Protein AF-A0A645HPR8-F1 (afdb_monomer_lite)

Sequence (114 aa):
MKKAVNENFPEARFIGHFSHWYEWGCMLYARFIFPEAPADPREATALYNKVWDMAIRAAIANGGVINEHHGVGLKLARLMKELYGPAMPVLEGIKKQLDPNNIMNPGKMGFKGV

Foldseek 3Di:
DVVQCCVVPVQKDKDWDWDDDDPVGTDIGIDIDHPDADPDPVRRVVVVLVSLVRVVVVQLVVVHDSDDPPFCFLSNLCCLCVNCPVNVVVVQVVCCVVCVPCPPRASGNVHHHD

Radius of gyration: 16.1 Å; chains: 1; bounding box: 35×40×42 Å

Secondary structure (DSSP, 8-state):
-HHHHHHH-TTSEEEEEEEEEETTEEEEEEEEE-SS--SSHHHHHHHHHHHHHHHHHHHHTTT--S-SSS--TTTTGGGHHHHHGGGHHHHHHHHHHH-TT--SSTTGGG----

Structure (mmCIF, N/CA/C/O backbone):
data_AF-A0A645HPR8-F1
#
_entry.id   AF-A0A645HPR8-F1
#
loop_
_atom_site.group_PDB
_atom_site.id
_atom_site.type_symbol
_atom_site.label_atom_id
_atom_site.label_alt_id
_atom_site.label_comp_id
_atom_site.label_asym_id
_atom_site.label_entity_id
_atom_site.label_seq_id
_atom_site.pdbx_PDB_ins_code
_atom_site.Cartn_x
_atom_site.Cartn_y
_atom_site.Cartn_z
_atom_site.occupancy
_atom_site.B_iso_or_equiv
_atom_site.auth_seq_id
_atom_site.auth_comp_id
_atom_site.auth_asym_id
_atom_site.auth_atom_id
_atom_site.pdbx_PDB_model_num
ATOM 1 N N . MET A 1 1 ? -0.313 -5.674 -11.779 1.00 95.50 1 MET A N 1
ATOM 2 C CA . MET A 1 1 ? 0.839 -4.824 -11.374 1.00 95.50 1 MET A CA 1
ATOM 3 C C . MET A 1 1 ? 1.768 -4.488 -12.542 1.00 95.50 1 MET A C 1
ATOM 5 O O . MET A 1 1 ? 1.764 -3.337 -12.946 1.00 95.50 1 MET A O 1
ATOM 9 N N . LYS A 1 2 ? 2.516 -5.451 -13.116 1.00 96.56 2 LYS A N 1
ATOM 10 C CA . LYS A 1 2 ? 3.533 -5.190 -14.164 1.00 96.56 2 LYS A CA 1
ATOM 11 C C . LYS A 1 2 ? 3.031 -4.331 -15.331 1.00 96.56 2 LYS A C 1
ATOM 13 O O . LYS A 1 2 ? 3.663 -3.336 -15.646 1.00 96.56 2 LYS A O 1
ATOM 18 N N . LYS A 1 3 ? 1.887 -4.695 -15.928 1.00 97.19 3 LYS A N 1
ATOM 19 C CA . LYS A 1 3 ? 1.259 -3.929 -17.019 1.00 97.19 3 LYS A CA 1
ATOM 20 C C . LYS A 1 3 ? 1.049 -2.458 -16.630 1.00 97.19 3 LYS A C 1
ATOM 22 O O . LYS A 1 3 ? 1.582 -1.583 -17.293 1.00 97.19 3 LYS A O 1
ATOM 27 N N . ALA A 1 4 ? 0.379 -2.214 -15.501 1.00 97.62 4 ALA A N 1
ATOM 28 C CA . ALA A 1 4 ? 0.104 -0.865 -15.006 1.00 97.62 4 ALA A CA 1
ATOM 29 C C . ALA A 1 4 ? 1.384 -0.049 -14.757 1.00 97.62 4 ALA A C 1
ATOM 31 O O . ALA A 1 4 ? 1.434 1.118 -15.126 1.00 97.62 4 ALA A O 1
ATOM 32 N N . VAL A 1 5 ? 2.426 -0.658 -14.176 1.00 97.81 5 VAL A N 1
ATOM 33 C CA . VAL A 1 5 ? 3.709 0.034 -13.962 1.00 97.81 5 VAL A CA 1
ATOM 34 C C . VAL A 1 5 ? 4.372 0.368 -15.297 1.00 97.81 5 VAL A C 1
ATOM 36 O O . VAL A 1 5 ? 4.713 1.520 -15.511 1.00 97.81 5 VAL A O 1
ATOM 39 N N . ASN A 1 6 ? 4.491 -0.593 -16.215 1.00 96.88 6 ASN A N 1
ATOM 40 C CA . ASN A 1 6 ? 5.157 -0.376 -17.502 1.00 96.88 6 ASN A CA 1
ATOM 41 C C . ASN A 1 6 ? 4.441 0.659 -18.390 1.00 96.88 6 ASN A C 1
ATOM 43 O O . ASN A 1 6 ? 5.104 1.378 -19.127 1.00 96.88 6 ASN A O 1
ATOM 47 N N . GLU A 1 7 ? 3.108 0.726 -18.345 1.00 97.75 7 GLU A N 1
ATOM 48 C CA . GLU A 1 7 ? 2.322 1.682 -19.143 1.00 97.75 7 GLU A CA 1
ATOM 49 C C . GLU A 1 7 ? 2.430 3.124 -18.628 1.00 97.75 7 GLU A C 1
ATOM 51 O O . GLU A 1 7 ? 2.299 4.060 -19.409 1.00 97.75 7 GLU A O 1
ATOM 56 N N . ASN A 1 8 ? 2.663 3.314 -17.326 1.00 97.81 8 ASN A N 1
ATOM 57 C CA . ASN A 1 8 ? 2.642 4.638 -16.690 1.00 97.81 8 ASN A CA 1
ATOM 58 C C . ASN A 1 8 ? 4.026 5.134 -16.246 1.00 97.81 8 ASN A C 1
ATOM 60 O O . ASN A 1 8 ? 4.183 6.324 -15.986 1.00 97.81 8 ASN A O 1
ATOM 64 N N . PHE A 1 9 ? 4.997 4.226 -16.136 1.00 97.06 9 PHE A N 1
ATOM 65 C CA . PHE A 1 9 ? 6.387 4.471 -15.749 1.00 97.06 9 PHE A CA 1
ATOM 66 C C . PHE A 1 9 ? 7.305 3.601 -16.628 1.00 97.06 9 PHE A C 1
ATOM 68 O O . PHE A 1 9 ? 7.896 2.634 -16.135 1.00 97.06 9 PHE A O 1
ATOM 75 N N . PRO A 1 10 ? 7.374 3.855 -17.947 1.00 95.88 10 PRO A N 1
ATOM 76 C CA . PRO A 1 10 ? 8.166 3.044 -18.879 1.00 95.88 10 PRO A CA 1
ATOM 77 C C . PRO A 1 10 ? 9.666 2.987 -18.535 1.00 95.88 10 PRO A C 1
ATOM 79 O O . PRO A 1 10 ? 10.350 2.036 -18.908 1.00 95.88 10 PRO A O 1
ATOM 82 N N . GLU A 1 11 ? 10.173 3.972 -17.797 1.00 95.31 11 GLU A N 1
ATOM 83 C CA . GLU A 1 11 ? 11.530 4.040 -17.255 1.00 95.31 11 GLU A CA 1
ATOM 84 C C . GLU A 1 11 ? 11.780 3.061 -16.091 1.00 95.31 11 GLU A C 1
ATOM 86 O O . GLU A 1 11 ? 12.928 2.749 -15.764 1.00 95.31 11 GLU A O 1
ATOM 91 N N . ALA A 1 12 ? 10.716 2.553 -15.461 1.00 96.62 12 ALA A N 1
ATOM 92 C CA . ALA A 1 12 ? 10.813 1.633 -14.341 1.00 96.62 12 ALA A CA 1
ATOM 93 C C . ALA A 1 12 ? 10.981 0.187 -14.824 1.00 96.62 12 ALA A C 1
ATOM 95 O O . ALA A 1 12 ? 10.147 -0.377 -15.535 1.00 96.62 12 ALA A O 1
ATOM 96 N N . ARG A 1 13 ? 12.013 -0.497 -14.329 1.00 97.00 13 ARG A N 1
ATOM 97 C CA . ARG A 1 13 ? 12.141 -1.947 -14.485 1.00 97.00 13 ARG A CA 1
ATOM 98 C C . ARG A 1 13 ? 11.302 -2.659 -13.426 1.00 97.00 13 ARG A C 1
ATOM 100 O O . ARG A 1 13 ? 11.649 -2.640 -12.247 1.00 97.00 13 ARG A O 1
ATOM 107 N N . PHE A 1 14 ? 10.249 -3.360 -13.845 1.00 97.25 14 PHE A N 1
ATOM 108 C CA . PHE A 1 14 ? 9.442 -4.210 -12.962 1.00 97.25 14 PHE A CA 1
ATOM 109 C C . PHE A 1 14 ? 9.881 -5.680 -13.027 1.00 97.25 14 PHE A C 1
ATOM 111 O O . PHE A 1 14 ? 9.828 -6.316 -14.085 1.00 97.25 14 PHE A O 1
ATOM 118 N N . ILE A 1 15 ? 10.265 -6.245 -11.883 1.00 97.06 15 ILE A N 1
ATOM 119 C CA . ILE A 1 15 ? 10.630 -7.660 -11.725 1.00 97.06 15 ILE A CA 1
ATOM 120 C C . ILE A 1 15 ? 9.858 -8.278 -10.560 1.00 97.06 15 ILE A C 1
ATOM 122 O O . ILE A 1 15 ? 9.431 -7.587 -9.640 1.00 97.06 15 ILE A O 1
ATOM 126 N N . GLY A 1 16 ? 9.712 -9.597 -10.559 1.00 95.88 16 GLY A N 1
ATOM 127 C CA . GLY A 1 16 ? 9.156 -10.311 -9.420 1.00 95.88 16 GLY A CA 1
ATOM 128 C C . GLY A 1 16 ? 9.322 -11.812 -9.558 1.00 95.88 16 GLY A C 1
ATOM 129 O O . GLY A 1 16 ? 9.670 -12.301 -10.630 1.00 95.88 16 GLY A O 1
ATOM 130 N N . HIS A 1 17 ? 9.096 -12.521 -8.463 1.00 96.31 17 HIS A N 1
ATOM 131 C CA . HIS A 1 17 ? 9.015 -13.978 -8.430 1.00 96.31 17 HIS A CA 1
ATOM 132 C C . HIS A 1 17 ? 7.876 -14.384 -7.499 1.00 96.31 17 HIS A C 1
ATOM 134 O O . HIS A 1 17 ? 7.475 -13.597 -6.639 1.00 96.31 17 HIS A O 1
ATOM 140 N N . PHE A 1 18 ? 7.358 -15.593 -7.674 1.00 96.38 18 PHE A N 1
ATOM 141 C CA . PHE A 1 18 ? 6.440 -16.177 -6.707 1.00 96.38 18 PHE A CA 1
ATOM 142 C C . PHE A 1 18 ? 7.247 -16.868 -5.610 1.00 96.38 18 PHE A C 1
ATOM 144 O O . PHE A 1 18 ? 8.219 -17.554 -5.925 1.00 96.38 18 PHE A O 1
ATOM 151 N N . SER A 1 19 ? 6.907 -16.629 -4.345 1.00 95.81 19 SER A N 1
ATOM 152 C CA . SER A 1 19 ? 7.682 -17.148 -3.204 1.00 95.81 19 SER A CA 1
ATOM 153 C C . SER A 1 19 ? 6.928 -18.175 -2.363 1.00 95.81 19 SER A C 1
ATOM 155 O O . SER A 1 19 ? 7.559 -19.034 -1.758 1.00 95.81 19 SER A O 1
ATOM 157 N N . HIS A 1 20 ? 5.596 -18.108 -2.344 1.00 96.69 20 HIS A N 1
ATOM 158 C CA . HIS A 1 20 ? 4.734 -19.009 -1.582 1.00 96.69 20 HIS A CA 1
ATOM 159 C C . HIS A 1 20 ? 3.541 -19.425 -2.440 1.00 96.69 20 HIS A C 1
ATOM 161 O O . HIS A 1 20 ? 3.029 -18.618 -3.222 1.00 96.69 20 HIS A O 1
ATOM 167 N N . TRP A 1 21 ? 3.102 -20.672 -2.274 1.00 97.38 21 TRP A N 1
ATOM 168 C CA . TRP A 1 21 ? 1.967 -21.264 -2.975 1.00 97.38 21 TRP A CA 1
ATOM 169 C C . TRP A 1 21 ? 0.977 -21.829 -1.969 1.00 97.38 21 TRP A C 1
ATOM 171 O O . TRP A 1 21 ? 1.359 -22.452 -0.982 1.00 97.38 21 TRP A O 1
ATOM 181 N N . TYR A 1 22 ? -0.292 -21.621 -2.269 1.00 95.25 22 TYR A N 1
ATOM 182 C CA . TYR A 1 22 ? -1.441 -22.073 -1.511 1.00 95.25 22 TYR A CA 1
ATOM 183 C C . TYR A 1 22 ? -2.444 -22.676 -2.498 1.00 95.25 22 TYR A C 1
ATOM 185 O O . TYR A 1 22 ? -2.407 -22.372 -3.691 1.00 95.25 22 TYR A O 1
ATOM 193 N N . GLU A 1 23 ? -3.381 -23.489 -2.017 1.00 97.44 23 GLU A N 1
ATOM 194 C CA . GLU A 1 23 ? -4.425 -24.077 -2.875 1.00 97.44 23 GLU A CA 1
ATOM 195 C C . GLU A 1 23 ? -5.244 -23.012 -3.626 1.00 97.44 23 GLU A C 1
ATOM 197 O O . GLU A 1 23 ? -5.702 -23.234 -4.742 1.00 97.44 23 GLU A O 1
ATOM 202 N N . TRP A 1 24 ? -5.386 -21.830 -3.026 1.00 93.94 24 TRP A N 1
ATOM 203 C CA . TRP A 1 24 ? -6.182 -20.713 -3.529 1.00 93.94 24 TRP A CA 1
ATOM 204 C C . TRP A 1 24 ? -5.351 -19.594 -4.181 1.00 93.94 24 TRP A C 1
ATOM 206 O O . TRP A 1 24 ? -5.918 -18.578 -4.583 1.00 93.94 24 TRP A O 1
ATOM 216 N N . GLY A 1 25 ? -4.023 -19.727 -4.297 1.00 94.44 25 GLY A N 1
ATOM 217 C CA . GLY A 1 25 ? -3.208 -18.685 -4.928 1.00 94.44 25 GLY A CA 1
ATOM 218 C C . GLY A 1 25 ? -1.708 -18.757 -4.653 1.00 94.44 25 GLY A C 1
ATOM 219 O O . GLY A 1 25 ? -1.178 -19.739 -4.148 1.00 94.44 25 GLY A O 1
ATOM 220 N N . CYS A 1 26 ? -0.995 -17.687 -5.001 1.00 95.81 26 CYS A N 1
ATOM 221 C CA . CYS A 1 26 ? 0.438 -17.563 -4.743 1.00 95.81 26 CYS A CA 1
ATOM 222 C C . CYS A 1 26 ? 0.821 -16.127 -4.375 1.00 95.81 26 CYS A C 1
ATOM 224 O O . CYS A 1 26 ? 0.139 -15.164 -4.733 1.00 95.81 26 CYS A O 1
ATOM 226 N N . MET A 1 27 ? 1.935 -15.982 -3.663 1.00 95.88 27 MET A N 1
ATOM 227 C CA . MET A 1 27 ? 2.476 -14.685 -3.266 1.00 95.88 27 MET A CA 1
ATOM 228 C C . MET A 1 27 ? 3.419 -14.156 -4.346 1.00 95.88 27 MET A C 1
ATOM 230 O O . MET A 1 27 ? 4.424 -14.798 -4.645 1.00 95.88 27 MET A O 1
ATOM 234 N N . LEU A 1 28 ? 3.133 -12.971 -4.900 1.00 95.56 28 LEU A N 1
ATOM 235 C CA . LEU A 1 28 ? 4.031 -12.257 -5.813 1.00 95.56 28 LEU A CA 1
ATOM 236 C C . LEU A 1 28 ? 4.967 -11.312 -5.050 1.00 95.56 28 LEU A C 1
ATOM 238 O O . LEU A 1 28 ? 4.542 -10.284 -4.521 1.00 95.56 28 LEU A O 1
ATOM 242 N N . TYR A 1 29 ? 6.266 -11.585 -5.112 1.00 95.62 29 TYR A N 1
ATOM 243 C CA . TYR A 1 29 ? 7.304 -10.717 -4.572 1.00 95.62 29 TYR A CA 1
ATOM 244 C C . TYR A 1 29 ? 7.778 -9.718 -5.635 1.00 95.62 29 TYR A C 1
ATOM 246 O O . TYR A 1 29 ? 8.749 -9.948 -6.362 1.00 95.62 29 TYR A O 1
ATOM 254 N N . ALA A 1 30 ? 7.049 -8.608 -5.761 1.00 95.12 30 ALA A N 1
ATOM 255 C CA . ALA A 1 30 ? 7.287 -7.577 -6.767 1.00 95.12 30 ALA A CA 1
ATOM 256 C C . ALA A 1 30 ? 8.334 -6.534 -6.341 1.00 95.12 30 ALA A C 1
ATOM 258 O O . ALA A 1 30 ? 8.394 -6.108 -5.188 1.00 95.12 30 ALA A O 1
ATOM 259 N N . ARG A 1 31 ? 9.115 -6.064 -7.315 1.00 95.69 31 ARG A N 1
ATOM 260 C CA . ARG A 1 31 ? 10.028 -4.922 -7.208 1.00 95.69 31 ARG A CA 1
ATOM 261 C C . ARG A 1 31 ? 9.897 -4.052 -8.453 1.00 95.69 31 ARG A C 1
ATOM 263 O O . ARG A 1 31 ? 9.769 -4.567 -9.562 1.00 95.69 31 ARG A O 1
ATOM 270 N N . PHE A 1 32 ? 9.991 -2.745 -8.264 1.00 96.44 32 PHE A N 1
ATOM 271 C CA . PHE A 1 32 ? 10.250 -1.794 -9.338 1.00 96.44 32 PHE A CA 1
ATOM 272 C C . PHE A 1 32 ? 11.581 -1.102 -9.059 1.00 96.44 32 PHE A C 1
ATOM 274 O O . PHE A 1 32 ? 11.932 -0.868 -7.903 1.00 96.44 32 PHE A O 1
ATOM 281 N N . ILE A 1 33 ? 12.336 -0.834 -10.114 1.00 96.94 33 ILE A N 1
ATOM 282 C CA . ILE A 1 33 ? 13.675 -0.260 -10.042 1.00 96.94 33 ILE A CA 1
ATOM 283 C C . ILE A 1 33 ? 13.720 0.879 -11.049 1.00 96.94 33 ILE A C 1
ATOM 285 O O . ILE A 1 33 ? 13.447 0.659 -12.226 1.00 96.94 33 ILE A O 1
ATOM 289 N N . PHE A 1 34 ? 14.072 2.070 -10.584 1.00 96.88 34 PHE A N 1
ATOM 290 C CA . PHE A 1 34 ? 14.391 3.204 -11.441 1.00 96.88 34 PHE A CA 1
ATOM 291 C C . PHE A 1 34 ? 15.917 3.272 -11.550 1.00 96.88 34 PHE A C 1
ATOM 293 O O . PHE A 1 34 ? 16.561 3.346 -10.503 1.00 96.88 34 PHE A O 1
ATOM 300 N N . PRO A 1 35 ? 16.505 3.179 -12.758 1.00 94.44 35 PRO A N 1
ATOM 301 C CA . PRO A 1 35 ? 17.949 3.337 -12.936 1.00 94.44 35 PRO A CA 1
ATOM 302 C C . PRO A 1 35 ? 18.435 4.700 -12.441 1.00 94.44 35 PRO A C 1
ATOM 304 O O . PRO A 1 35 ? 19.452 4.777 -11.765 1.00 94.44 35 PRO A O 1
ATOM 307 N N . GLU A 1 36 ? 17.641 5.736 -12.713 1.00 94.50 36 GLU A N 1
ATOM 308 C CA . GLU A 1 36 ? 17.850 7.103 -12.252 1.00 94.50 36 GLU A CA 1
ATOM 309 C C . GLU A 1 36 ? 16.625 7.538 -11.445 1.00 94.50 36 GLU A C 1
ATOM 311 O O . GLU A 1 36 ? 15.491 7.446 -11.921 1.00 94.50 36 GLU A O 1
ATOM 316 N N . ALA A 1 37 ?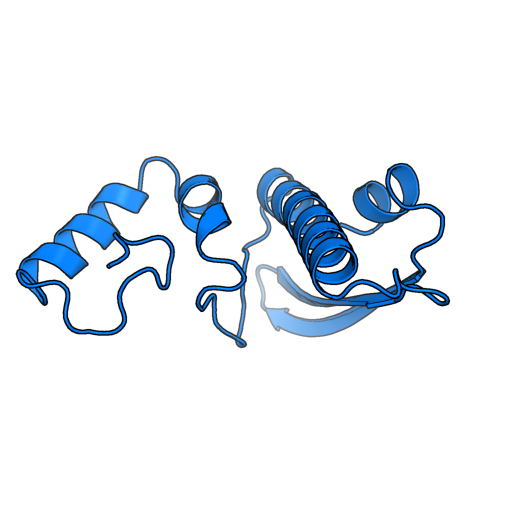 16.845 7.990 -10.212 1.00 91.81 37 ALA A N 1
ATOM 317 C CA . ALA A 1 37 ? 15.802 8.526 -9.343 1.00 91.81 37 ALA A CA 1
ATOM 318 C C . ALA A 1 37 ? 15.980 10.045 -9.178 1.00 91.81 37 ALA A C 1
ATOM 320 O O . ALA A 1 37 ? 17.111 10.529 -9.264 1.00 91.81 37 ALA A O 1
ATOM 321 N N . PRO A 1 38 ? 14.901 10.806 -8.908 1.00 96.50 38 PRO A N 1
ATOM 322 C CA . PRO A 1 38 ? 15.018 12.227 -8.596 1.00 96.50 38 PRO A CA 1
ATOM 323 C C . PRO A 1 38 ? 16.014 12.480 -7.458 1.00 96.50 38 PRO A C 1
ATOM 325 O O . PRO A 1 38 ? 16.022 11.754 -6.462 1.00 96.50 38 PRO A O 1
ATOM 328 N N . ALA A 1 39 ? 16.833 13.525 -7.596 1.00 97.25 39 ALA A N 1
ATOM 329 C CA . ALA A 1 39 ? 17.819 13.892 -6.581 1.00 97.25 39 ALA A CA 1
ATOM 330 C C . ALA A 1 39 ? 17.167 14.481 -5.318 1.00 97.25 39 ALA A C 1
ATOM 332 O O . ALA A 1 39 ? 17.686 14.290 -4.218 1.00 97.25 39 ALA A O 1
ATOM 333 N N . ASP A 1 40 ? 16.028 15.174 -5.457 1.00 98.06 40 ASP A N 1
ATOM 334 C CA . ASP A 1 40 ? 15.249 15.652 -4.313 1.00 98.06 40 ASP A CA 1
ATOM 335 C C . ASP A 1 40 ? 14.540 14.462 -3.629 1.00 98.06 40 ASP A C 1
ATOM 337 O O . ASP A 1 40 ? 13.692 13.803 -4.247 1.00 98.06 40 ASP A O 1
ATOM 341 N N . PRO A 1 41 ? 14.807 14.197 -2.334 1.00 96.81 41 PRO A N 1
ATOM 342 C CA . PRO A 1 41 ? 14.144 13.133 -1.584 1.00 96.81 41 PRO A CA 1
ATOM 343 C C . PRO A 1 41 ? 12.612 13.224 -1.578 1.00 96.81 41 PRO A C 1
ATOM 345 O O . PRO A 1 41 ? 11.933 12.196 -1.485 1.00 96.81 41 PRO A O 1
ATOM 348 N N . ARG A 1 42 ? 12.042 14.432 -1.660 1.00 97.69 42 ARG A N 1
ATOM 349 C CA . ARG A 1 42 ? 10.588 14.642 -1.696 1.00 97.69 42 ARG A CA 1
ATOM 350 C C . ARG A 1 42 ? 10.005 14.167 -3.016 1.00 97.69 42 ARG A C 1
ATOM 352 O O . ARG A 1 42 ? 9.014 13.436 -3.008 1.00 97.69 42 ARG A O 1
ATOM 359 N N . GLU A 1 43 ? 10.645 14.519 -4.125 1.00 98.00 43 GLU A N 1
ATOM 360 C CA . GLU A 1 43 ? 10.258 14.061 -5.460 1.00 98.00 43 GLU A CA 1
ATOM 361 C C . GLU A 1 43 ? 10.433 12.545 -5.594 1.00 98.00 43 GLU A C 1
ATOM 363 O O . GLU A 1 43 ? 9.517 11.857 -6.051 1.00 98.00 43 GLU A O 1
ATOM 368 N N . ALA A 1 44 ? 11.548 11.995 -5.100 1.00 97.12 44 ALA A N 1
ATOM 369 C CA . ALA A 1 44 ? 11.789 10.554 -5.087 1.00 97.12 44 ALA A CA 1
ATOM 370 C C . ALA A 1 44 ? 10.724 9.800 -4.269 1.00 97.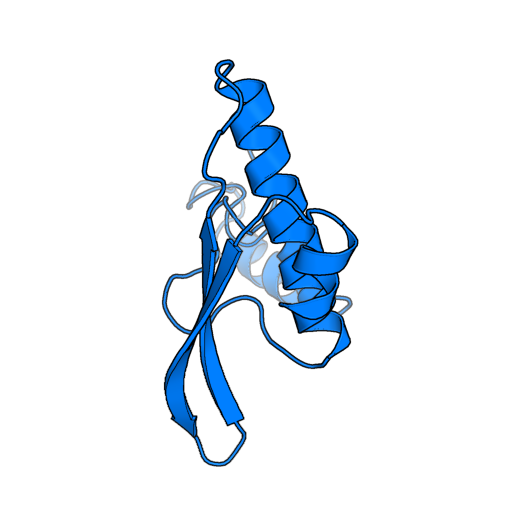12 44 ALA A C 1
ATOM 372 O O . ALA A 1 44 ? 10.199 8.773 -4.706 1.00 97.12 44 ALA A O 1
ATOM 373 N N . THR A 1 45 ? 10.344 10.332 -3.103 1.00 96.56 45 THR A N 1
ATOM 374 C CA . THR A 1 45 ? 9.289 9.751 -2.257 1.00 96.56 45 THR A CA 1
ATOM 375 C C . THR A 1 45 ? 7.913 9.847 -2.919 1.00 96.56 45 THR A C 1
ATOM 377 O O . THR A 1 45 ? 7.123 8.900 -2.851 1.00 96.56 45 THR A O 1
ATOM 380 N N . ALA A 1 46 ? 7.610 10.966 -3.580 1.00 97.00 46 ALA A N 1
ATOM 381 C CA . ALA A 1 46 ? 6.361 11.148 -4.312 1.00 97.00 46 ALA A CA 1
ATOM 382 C C . ALA A 1 46 ? 6.250 10.157 -5.480 1.00 97.00 46 ALA A C 1
ATOM 384 O O . ALA A 1 46 ? 5.224 9.485 -5.612 1.00 97.00 46 ALA A O 1
ATOM 385 N N . LEU A 1 47 ? 7.319 9.996 -6.268 1.00 97.38 47 LEU A N 1
ATOM 386 C CA . LEU A 1 47 ? 7.399 9.002 -7.339 1.00 97.38 47 LEU A CA 1
ATOM 387 C C . LEU A 1 47 ? 7.215 7.583 -6.788 1.00 97.38 47 LEU A C 1
ATOM 389 O O . LEU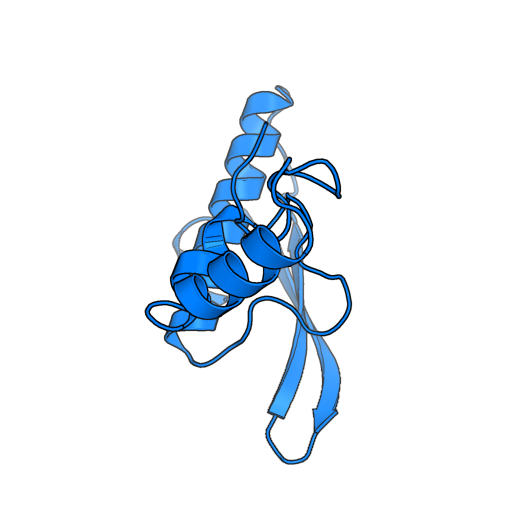 A 1 47 ? 6.356 6.842 -7.266 1.00 97.38 47 LEU A O 1
ATOM 393 N N . TYR A 1 48 ? 7.951 7.231 -5.732 1.00 96.81 48 TYR A N 1
ATOM 394 C CA . TYR A 1 48 ? 7.845 5.933 -5.066 1.00 96.81 48 TYR A CA 1
ATOM 395 C C . TYR A 1 48 ? 6.406 5.611 -4.646 1.00 96.81 48 TYR A C 1
ATOM 397 O O . TYR A 1 48 ? 5.900 4.520 -4.921 1.00 96.81 48 TYR A O 1
ATOM 405 N N . ASN A 1 49 ? 5.729 6.563 -3.999 1.00 96.94 49 ASN A N 1
ATOM 406 C CA . ASN A 1 49 ? 4.349 6.384 -3.561 1.00 96.94 49 ASN A CA 1
ATOM 407 C C . ASN A 1 49 ? 3.381 6.280 -4.742 1.00 96.94 49 ASN A C 1
ATOM 409 O O . ASN A 1 49 ? 2.503 5.422 -4.709 1.00 96.94 49 ASN A O 1
ATOM 413 N N . LYS A 1 50 ? 3.572 7.074 -5.804 1.00 97.12 50 LYS A N 1
ATOM 414 C CA . LYS A 1 50 ? 2.736 7.028 -7.013 1.00 97.12 50 LYS A CA 1
ATOM 415 C C . LYS A 1 50 ? 2.809 5.662 -7.703 1.00 97.12 50 LYS A C 1
ATOM 417 O O . LYS A 1 50 ? 1.776 5.116 -8.095 1.00 97.12 50 LYS A O 1
ATOM 422 N N . VAL A 1 51 ? 4.008 5.084 -7.803 1.00 97.69 51 VAL A N 1
ATOM 423 C CA . VAL A 1 51 ? 4.213 3.748 -8.385 1.00 97.69 51 VAL A CA 1
ATOM 424 C C . VAL A 1 51 ? 3.559 2.675 -7.516 1.00 97.69 51 VAL A C 1
ATOM 426 O O . VAL A 1 51 ? 2.840 1.824 -8.042 1.00 97.69 51 VAL A O 1
ATOM 429 N N . TRP A 1 52 ? 3.747 2.724 -6.191 1.00 96.69 52 TRP A N 1
ATOM 430 C CA . TRP A 1 52 ? 3.091 1.784 -5.275 1.00 96.69 52 TRP A CA 1
ATOM 431 C C . TRP A 1 52 ? 1.568 1.876 -5.334 1.00 96.69 52 TRP A C 1
ATOM 433 O O . TRP A 1 52 ? 0.921 0.837 -5.432 1.00 96.69 52 TRP A O 1
ATOM 443 N N . ASP A 1 53 ? 1.001 3.082 -5.319 1.00 96.69 53 ASP A N 1
ATOM 444 C CA . ASP A 1 53 ? -0.450 3.291 -5.360 1.00 96.69 53 ASP A CA 1
ATOM 445 C C . ASP A 1 53 ? -1.050 2.680 -6.616 1.00 96.69 53 ASP A C 1
ATOM 447 O O . ASP A 1 53 ? -2.010 1.915 -6.548 1.00 96.69 53 ASP A O 1
ATOM 451 N N . MET A 1 54 ? -0.441 2.953 -7.767 1.00 97.50 54 MET A N 1
ATOM 452 C CA . MET A 1 54 ? -0.895 2.403 -9.033 1.00 97.50 54 MET A CA 1
ATOM 453 C C . MET A 1 54 ? -0.749 0.883 -9.094 1.00 97.50 54 MET A C 1
ATOM 455 O O . MET A 1 54 ? -1.673 0.178 -9.505 1.00 97.50 54 MET A O 1
ATOM 459 N N . ALA A 1 55 ? 0.403 0.359 -8.675 1.00 97.38 55 ALA A N 1
ATOM 460 C CA . ALA A 1 55 ? 0.663 -1.069 -8.731 1.00 97.38 55 ALA A CA 1
ATOM 461 C C . ALA A 1 55 ? -0.285 -1.843 -7.804 1.00 97.38 55 ALA A C 1
ATOM 463 O O . ALA A 1 55 ? -0.838 -2.862 -8.218 1.00 97.38 55 ALA A O 1
ATOM 464 N N . ILE A 1 56 ? -0.509 -1.352 -6.584 1.00 96.94 56 ILE A N 1
ATOM 465 C CA . ILE A 1 56 ? -1.388 -1.984 -5.598 1.00 96.94 56 ILE A CA 1
ATOM 466 C C . ILE A 1 56 ? -2.857 -1.850 -5.989 1.00 96.94 56 ILE A C 1
ATOM 468 O O . ILE A 1 56 ? -3.567 -2.846 -5.924 1.00 96.94 56 ILE A O 1
ATOM 472 N N . ARG A 1 57 ? -3.316 -0.695 -6.485 1.00 97.31 57 ARG A N 1
ATOM 473 C CA . ARG A 1 57 ? -4.684 -0.570 -7.022 1.00 97.31 57 ARG A CA 1
ATOM 474 C C . ARG A 1 57 ? -4.932 -1.542 -8.168 1.00 97.31 57 ARG A C 1
ATOM 476 O O . ARG A 1 57 ? -5.980 -2.176 -8.218 1.00 97.31 57 ARG A O 1
ATOM 483 N N . ALA A 1 58 ? -3.942 -1.742 -9.040 1.00 97.25 58 ALA A N 1
ATOM 484 C CA . ALA A 1 58 ? -4.025 -2.766 -10.073 1.00 97.25 58 ALA A CA 1
ATOM 485 C C . ALA A 1 58 ? -4.064 -4.192 -9.492 1.00 97.25 58 ALA A C 1
ATOM 487 O O . ALA A 1 58 ? -4.685 -5.059 -10.095 1.00 97.25 58 ALA A O 1
ATOM 488 N N . ALA A 1 59 ? -3.409 -4.466 -8.358 1.00 96.56 59 ALA A N 1
ATOM 489 C CA . ALA A 1 59 ? -3.544 -5.753 -7.670 1.00 96.56 59 ALA A CA 1
ATOM 490 C C . ALA A 1 59 ? -4.954 -5.928 -7.080 1.00 96.56 59 ALA A C 1
ATOM 492 O O . ALA A 1 59 ? -5.593 -6.934 -7.371 1.00 96.56 59 ALA A O 1
ATOM 493 N N . ILE A 1 60 ? -5.463 -4.928 -6.352 1.00 96.50 60 ILE A N 1
ATOM 494 C CA . ILE A 1 60 ? -6.806 -4.929 -5.742 1.00 96.50 60 ILE A CA 1
ATOM 495 C C . ILE A 1 60 ? -7.887 -5.141 -6.809 1.00 96.50 60 ILE A C 1
ATOM 497 O O . ILE A 1 60 ? -8.730 -6.021 -6.669 1.00 96.50 60 ILE A O 1
ATOM 501 N N . ALA A 1 61 ? -7.815 -4.412 -7.928 1.00 96.75 61 ALA A N 1
ATOM 502 C CA . ALA A 1 61 ? -8.767 -4.540 -9.034 1.00 96.75 61 ALA A CA 1
ATOM 503 C C . ALA A 1 61 ? -8.769 -5.928 -9.706 1.00 96.75 61 ALA A C 1
ATOM 505 O O . ALA A 1 61 ? -9.704 -6.253 -10.430 1.00 96.75 61 ALA A O 1
ATOM 506 N N . ASN A 1 62 ? -7.732 -6.743 -9.483 1.00 96.12 62 ASN A N 1
ATOM 507 C CA . ASN A 1 62 ? -7.616 -8.111 -9.998 1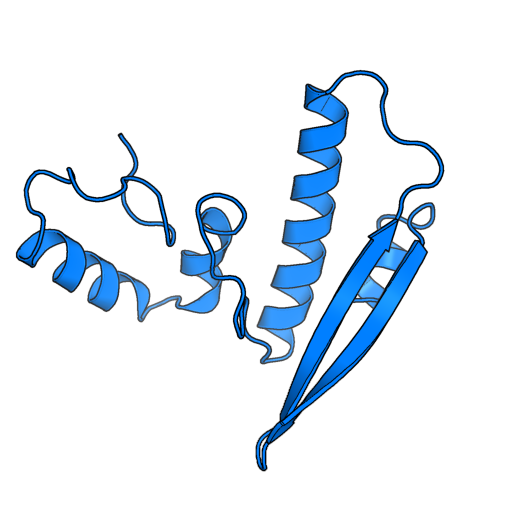.00 96.12 62 ASN A CA 1
ATOM 508 C C . ASN A 1 62 ? -7.754 -9.168 -8.880 1.00 96.12 62 ASN A C 1
ATOM 510 O O . ASN A 1 62 ? -7.280 -10.289 -9.039 1.00 96.12 62 ASN A O 1
ATOM 514 N N . GLY A 1 63 ? -8.364 -8.816 -7.742 1.00 94.44 63 GLY A N 1
ATOM 515 C CA . GLY A 1 63 ? -8.615 -9.740 -6.628 1.00 94.44 63 GLY A CA 1
ATOM 516 C C . GLY A 1 63 ? -7.400 -10.035 -5.742 1.00 94.44 63 GLY A C 1
ATOM 517 O O . GLY A 1 63 ? -7.455 -10.924 -4.899 1.00 94.44 63 GLY A O 1
ATOM 518 N N . GLY A 1 64 ? -6.294 -9.309 -5.921 1.00 95.00 64 GLY A N 1
ATOM 519 C CA . GLY A 1 64 ? -5.115 -9.413 -5.068 1.00 95.00 64 GLY A CA 1
ATOM 520 C C . GLY A 1 64 ? -5.265 -8.645 -3.752 1.00 95.00 64 GLY A C 1
ATOM 521 O O . GLY A 1 64 ? -6.023 -7.682 -3.651 1.00 95.00 64 GLY A O 1
ATOM 522 N N . VAL A 1 65 ? -4.475 -9.033 -2.751 1.00 93.50 65 VAL A N 1
ATOM 523 C CA . VAL A 1 65 ? -4.391 -8.345 -1.453 1.00 93.50 65 VAL A CA 1
ATOM 524 C C . VAL A 1 65 ? -3.114 -7.505 -1.343 1.00 93.50 65 VAL A C 1
ATOM 526 O O . VAL A 1 65 ? -2.122 -7.762 -2.022 1.00 93.50 65 VAL A O 1
ATOM 529 N N . ILE A 1 66 ? -3.133 -6.479 -0.483 1.00 93.69 66 ILE A N 1
ATOM 530 C CA . ILE A 1 66 ? -2.029 -5.508 -0.329 1.00 93.69 66 ILE A CA 1
ATOM 531 C C . ILE A 1 66 ? -0.757 -6.147 0.239 1.00 93.69 66 ILE A C 1
ATOM 533 O O . ILE A 1 66 ? 0.353 -5.724 -0.087 1.00 93.69 66 ILE A O 1
ATOM 537 N N . ASN A 1 67 ? -0.913 -7.119 1.133 1.00 92.00 67 ASN A N 1
ATOM 538 C CA . ASN A 1 67 ? 0.183 -7.693 1.892 1.00 92.00 67 ASN A CA 1
ATOM 539 C C . ASN A 1 67 ? -0.039 -9.186 2.131 1.00 92.00 67 ASN A C 1
ATOM 541 O O . ASN A 1 67 ? -1.168 -9.610 2.357 1.00 92.00 67 ASN A O 1
ATOM 545 N N . GLU A 1 68 ? 1.063 -9.931 2.168 1.00 92.62 68 GLU A N 1
ATOM 546 C CA . GLU A 1 68 ? 1.095 -11.312 2.647 1.00 92.62 68 GLU A CA 1
ATOM 547 C C . GLU A 1 68 ? 1.851 -11.370 3.993 1.00 92.62 68 GLU A C 1
ATOM 549 O O . GLU A 1 68 ? 1.199 -11.557 5.016 1.00 92.62 68 GLU A O 1
ATOM 554 N N . HIS A 1 69 ? 3.146 -11.001 4.057 1.00 94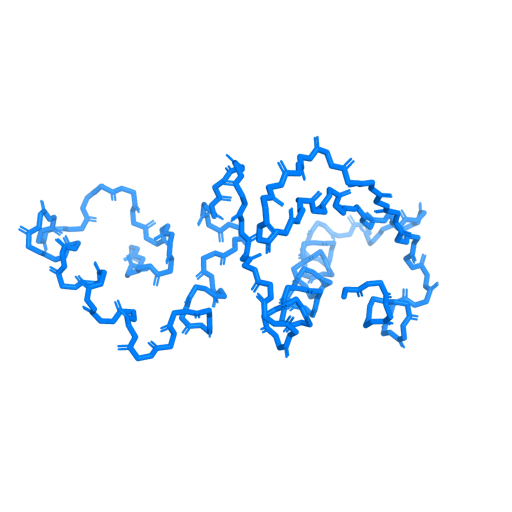.00 69 HIS A N 1
ATOM 555 C CA . HIS A 1 69 ? 3.941 -11.087 5.305 1.00 94.00 69 HIS A CA 1
ATOM 556 C C . HIS A 1 69 ? 4.646 -9.807 5.807 1.00 94.00 69 HIS A C 1
ATOM 558 O O . HIS A 1 69 ? 4.952 -9.724 6.992 1.00 94.00 69 HIS A O 1
ATOM 564 N N . HIS A 1 70 ? 4.912 -8.787 4.982 1.00 93.81 70 HIS A N 1
ATOM 565 C CA . HIS A 1 70 ? 5.665 -7.592 5.430 1.00 93.81 70 HIS A CA 1
ATOM 566 C C . HIS A 1 70 ? 4.896 -6.684 6.400 1.00 93.81 70 HIS A C 1
ATOM 568 O O . HIS A 1 70 ? 5.487 -5.912 7.156 1.00 93.81 70 HIS A O 1
ATOM 574 N N . GLY A 1 71 ? 3.571 -6.737 6.332 1.00 92.81 71 GLY A N 1
ATOM 575 C CA . GLY A 1 71 ? 2.682 -5.779 6.963 1.00 92.81 71 GLY A CA 1
ATOM 576 C C . GLY A 1 71 ? 2.465 -4.523 6.115 1.00 92.81 71 GLY A C 1
ATOM 577 O O . GLY A 1 71 ? 3.123 -4.266 5.108 1.00 92.81 71 GLY A O 1
ATOM 578 N N . VAL A 1 72 ? 1.488 -3.723 6.535 1.00 94.94 72 VAL A N 1
ATOM 579 C CA . VAL A 1 72 ? 1.035 -2.521 5.812 1.00 94.94 72 VAL A CA 1
ATOM 580 C C . VAL A 1 72 ? 1.808 -1.276 6.260 1.00 94.94 72 VAL A C 1
ATOM 582 O O . VAL A 1 72 ? 2.198 -0.433 5.445 1.00 94.94 72 VAL A O 1
ATOM 585 N N . GLY A 1 73 ? 2.032 -1.156 7.575 1.00 93.50 73 GLY A N 1
ATOM 586 C CA . GLY A 1 73 ? 2.675 0.001 8.199 1.00 93.50 73 GLY A CA 1
ATOM 587 C C . GLY A 1 73 ? 1.983 1.323 7.851 1.00 93.50 73 GLY A C 1
ATOM 588 O O . GLY A 1 73 ? 0.769 1.362 7.665 1.00 93.50 73 GLY A O 1
ATOM 589 N N . LEU A 1 74 ? 2.767 2.402 7.762 1.00 93.94 74 LEU A N 1
ATOM 590 C CA . LEU A 1 74 ? 2.333 3.686 7.187 1.00 93.94 74 LEU A CA 1
ATOM 591 C C . LEU A 1 74 ? 2.455 3.693 5.658 1.00 93.94 74 LEU A C 1
ATOM 593 O O . LEU A 1 74 ? 1.688 4.360 4.969 1.00 93.94 74 LEU A O 1
ATOM 597 N N . LYS A 1 75 ? 3.404 2.909 5.129 1.00 93.25 75 LYS A N 1
ATOM 598 C CA . LYS A 1 75 ? 3.742 2.864 3.705 1.00 93.25 75 LYS A CA 1
ATOM 599 C C . LYS A 1 75 ? 2.533 2.558 2.829 1.00 93.25 75 LYS A C 1
ATOM 601 O O . LYS A 1 75 ? 2.418 3.164 1.774 1.00 93.25 75 LYS A O 1
ATOM 606 N N . LEU A 1 76 ? 1.666 1.631 3.232 1.00 95.75 76 LEU A N 1
ATOM 607 C CA . LEU A 1 76 ? 0.503 1.215 2.437 1.00 95.75 76 LEU A CA 1
ATOM 608 C C . LEU A 1 76 ? -0.833 1.547 3.122 1.00 95.75 76 LEU A C 1
ATOM 610 O O . LEU A 1 76 ? -1.891 1.208 2.601 1.00 95.75 76 LEU A O 1
ATOM 614 N N . ALA A 1 77 ? -0.800 2.251 4.262 1.00 95.94 77 ALA A N 1
ATOM 615 C CA . ALA A 1 77 ? -1.974 2.578 5.076 1.00 95.94 77 ALA A CA 1
ATOM 616 C C . ALA A 1 77 ? -3.092 3.253 4.271 1.00 95.94 77 ALA A C 1
ATOM 618 O O . ALA A 1 77 ? -4.259 2.893 4.400 1.00 95.94 77 ALA A O 1
ATOM 619 N N . ARG A 1 78 ? -2.726 4.195 3.394 1.00 94.56 78 ARG A N 1
ATOM 620 C CA . ARG A 1 78 ? -3.672 4.964 2.569 1.00 94.56 78 ARG A CA 1
ATOM 621 C C . ARG A 1 78 ? -4.521 4.109 1.620 1.00 94.56 78 ARG A C 1
ATOM 623 O O . ARG A 1 78 ? -5.583 4.557 1.216 1.00 94.56 78 ARG A O 1
ATOM 630 N N . LEU A 1 79 ? -4.086 2.887 1.306 1.00 96.94 79 LEU A N 1
ATOM 631 C CA . LEU A 1 79 ? -4.774 1.979 0.382 1.00 96.94 79 LEU A CA 1
ATOM 632 C C . LEU A 1 79 ? -5.677 0.967 1.104 1.00 96.94 79 LEU A C 1
ATOM 634 O O . LEU A 1 79 ? -6.453 0.264 0.467 1.00 96.94 79 LEU A O 1
ATOM 638 N N . MET A 1 80 ? -5.616 0.893 2.436 1.00 96.75 80 MET A N 1
ATOM 639 C CA . MET A 1 80 ? -6.390 -0.078 3.221 1.00 96.75 80 MET A CA 1
ATOM 640 C C . MET A 1 80 ? -7.894 0.146 3.121 1.00 96.75 80 MET A C 1
ATOM 642 O O . MET A 1 80 ? -8.653 -0.814 3.027 1.00 96.75 80 MET A O 1
ATOM 646 N N . LYS A 1 81 ? -8.320 1.412 3.072 1.00 94.88 81 LYS A N 1
ATOM 647 C CA . LYS A 1 81 ? -9.727 1.771 2.854 1.00 94.88 81 LYS A CA 1
ATOM 648 C C . LYS A 1 81 ? -10.234 1.286 1.498 1.00 94.88 81 LYS A C 1
ATOM 650 O O . LYS A 1 81 ? -11.371 0.847 1.409 1.00 94.88 81 LYS A O 1
ATOM 655 N N . GLU A 1 82 ? -9.388 1.322 0.470 1.00 95.56 82 GLU A N 1
ATOM 656 C CA . GLU A 1 82 ? -9.726 0.818 -0.865 1.00 95.56 82 GLU A CA 1
ATOM 657 C C . GLU A 1 82 ? -9.798 -0.716 -0.885 1.00 95.56 82 GLU A C 1
ATOM 659 O O . GLU A 1 82 ? -10.718 -1.266 -1.478 1.00 95.56 82 GLU A O 1
ATOM 664 N N . LEU A 1 83 ? -8.876 -1.407 -0.200 1.00 96.25 83 LEU A N 1
ATOM 665 C CA . LEU A 1 83 ? -8.883 -2.873 -0.105 1.00 96.25 83 LEU A CA 1
ATOM 666 C C . LEU A 1 83 ? -10.101 -3.406 0.663 1.00 96.25 83 LEU A C 1
ATOM 668 O O . LEU A 1 83 ? -10.763 -4.328 0.198 1.00 96.25 83 LEU A O 1
ATOM 672 N N . TYR A 1 84 ? -10.366 -2.871 1.858 1.00 95.81 84 TYR A N 1
ATOM 673 C CA . TYR A 1 84 ? -11.427 -3.384 2.731 1.00 95.81 84 TYR A CA 1
ATOM 674 C C . TYR A 1 84 ? -12.800 -2.784 2.423 1.00 95.81 84 TYR A C 1
ATOM 676 O O . TYR A 1 84 ? -13.814 -3.375 2.796 1.00 95.81 84 TYR A O 1
ATOM 684 N N . GLY A 1 85 ? -12.853 -1.619 1.770 1.00 95.06 85 GLY A N 1
ATOM 685 C CA . GLY A 1 85 ? -14.087 -0.931 1.400 1.00 95.06 85 GLY A CA 1
ATOM 686 C C . GLY A 1 85 ? -15.092 -0.876 2.560 1.00 95.06 85 GLY A C 1
ATOM 687 O O . GLY A 1 85 ? -14.761 -0.352 3.629 1.00 95.06 85 GLY A O 1
ATOM 688 N N . PRO A 1 86 ? -16.302 -1.447 2.402 1.00 97.19 86 PRO A N 1
ATOM 689 C CA . PRO A 1 86 ? -17.347 -1.410 3.426 1.00 97.19 86 PRO A CA 1
ATOM 690 C C . PRO A 1 86 ? -17.006 -2.197 4.702 1.00 97.19 86 PRO A C 1
ATOM 692 O O . PRO A 1 86 ? -17.689 -2.026 5.707 1.00 97.19 86 PRO A O 1
ATOM 695 N N . ALA A 1 87 ? -15.965 -3.036 4.697 1.00 96.94 87 ALA A N 1
ATOM 696 C CA . ALA A 1 87 ? -15.506 -3.757 5.884 1.00 96.94 87 ALA A CA 1
ATOM 697 C C . ALA A 1 87 ? -14.557 -2.928 6.768 1.00 96.94 87 ALA A C 1
ATOM 699 O O . ALA A 1 87 ? -14.355 -3.271 7.934 1.00 96.94 87 ALA A O 1
ATOM 700 N N . MET A 1 88 ? -13.989 -1.825 6.262 1.00 96.94 88 MET A N 1
ATOM 701 C CA . MET A 1 88 ? -13.059 -0.994 7.037 1.00 96.94 88 MET A CA 1
ATOM 702 C C . MET A 1 88 ? -13.646 -0.472 8.369 1.00 96.94 88 MET A C 1
ATOM 704 O O . MET A 1 88 ? -12.934 -0.534 9.376 1.00 96.94 88 MET A O 1
ATOM 708 N N . PRO A 1 89 ? -14.924 -0.036 8.449 1.00 97.50 89 PRO A N 1
ATOM 709 C CA . PRO A 1 89 ? -15.525 0.415 9.706 1.00 97.50 89 PRO A CA 1
ATOM 710 C C . PRO A 1 89 ? -15.517 -0.635 10.825 1.00 97.50 89 PRO A C 1
ATOM 712 O O . PRO A 1 89 ? -15.485 -0.271 11.999 1.00 97.50 89 PRO A O 1
ATOM 715 N N . VAL A 1 90 ? -15.497 -1.934 10.495 1.00 98.12 90 VAL A N 1
ATOM 716 C CA . VAL A 1 90 ? -15.372 -3.007 11.497 1.00 98.12 90 VAL A CA 1
ATOM 717 C C . VAL A 1 90 ? -14.010 -2.927 12.190 1.00 98.12 90 VAL A C 1
ATOM 719 O O . VAL A 1 90 ? -13.933 -2.943 13.418 1.00 98.12 90 VAL A O 1
ATOM 722 N N . LEU A 1 91 ? -12.932 -2.776 11.413 1.00 97.00 91 LEU A N 1
ATOM 723 C CA . LEU A 1 91 ? -11.574 -2.642 11.944 1.00 97.00 91 LEU A CA 1
ATOM 724 C C . LEU A 1 91 ? -11.406 -1.337 12.736 1.00 97.00 91 LEU A C 1
ATOM 726 O O . LEU A 1 91 ? -10.789 -1.335 13.801 1.00 97.00 91 LEU A O 1
ATOM 730 N N . GLU A 1 92 ? -11.985 -0.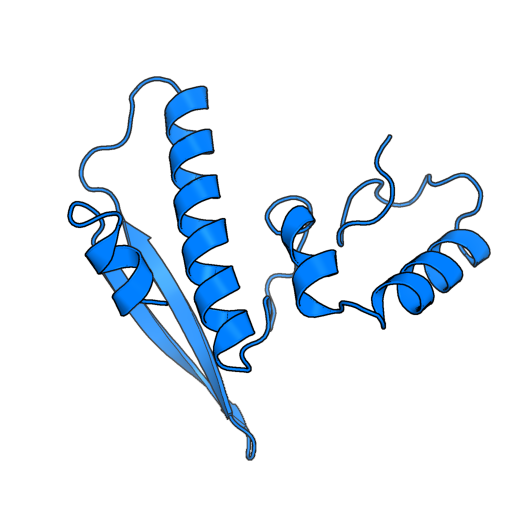237 12.246 1.00 96.81 92 GLU A N 1
ATOM 731 C CA . GLU A 1 92 ? -11.991 1.051 12.951 1.00 96.81 92 GLU A CA 1
ATOM 732 C C . GLU A 1 92 ? -12.755 0.968 14.284 1.00 96.81 92 GLU A C 1
ATOM 734 O O . GLU A 1 92 ? -12.293 1.509 15.290 1.00 96.81 92 GLU A O 1
ATOM 739 N N . GLY A 1 93 ? -13.880 0.246 14.323 1.00 97.81 93 GLY A N 1
ATOM 740 C CA . GLY A 1 93 ? -14.653 -0.006 15.541 1.00 97.81 93 GLY A CA 1
ATOM 741 C C . GLY A 1 93 ? -13.870 -0.802 16.586 1.00 97.81 93 GLY A C 1
ATOM 742 O O . GLY A 1 93 ? -13.806 -0.391 17.745 1.00 97.81 93 GLY A O 1
ATOM 743 N N . ILE A 1 94 ? -13.200 -1.884 16.170 1.00 97.88 94 ILE A N 1
ATOM 744 C CA . ILE A 1 94 ? -12.316 -2.671 17.048 1.00 97.88 94 ILE A CA 1
ATOM 745 C C . ILE A 1 94 ? -11.194 -1.788 17.601 1.00 97.88 94 ILE A C 1
ATOM 747 O O . ILE A 1 94 ? -10.967 -1.760 18.812 1.00 97.88 94 ILE A O 1
ATOM 751 N N . LYS A 1 95 ? -10.515 -1.024 16.734 1.00 97.38 95 LYS A N 1
ATOM 752 C CA . LYS A 1 95 ? -9.446 -0.103 17.140 1.00 97.38 95 LYS A CA 1
ATOM 753 C C . LYS A 1 95 ? -9.943 0.910 18.168 1.00 97.38 95 LYS A C 1
ATOM 755 O O . LYS A 1 95 ? -9.285 1.100 19.183 1.00 97.38 95 LYS A O 1
ATOM 760 N N . LYS A 1 96 ? -11.100 1.530 17.930 1.00 97.25 96 LYS A N 1
ATOM 761 C CA . LYS A 1 96 ? -11.683 2.523 18.840 1.00 97.25 96 LYS A CA 1
ATOM 762 C C . LYS A 1 96 ? -12.039 1.924 20.202 1.00 97.25 96 LYS A C 1
ATOM 764 O O . LYS A 1 96 ? -11.862 2.597 21.209 1.00 97.25 96 LYS A O 1
ATOM 769 N N . GLN A 1 97 ? -12.522 0.683 20.234 1.00 98.31 97 GLN A N 1
ATOM 770 C CA . GLN A 1 97 ? -12.883 0.019 21.485 1.00 98.31 97 GLN A CA 1
ATOM 771 C C . GLN A 1 97 ? -11.656 -0.392 22.307 1.00 98.31 97 GLN A C 1
ATOM 773 O O . GLN A 1 97 ? -11.673 -0.279 23.529 1.00 98.31 97 GLN A O 1
ATOM 778 N N . LEU A 1 98 ? -10.592 -0.855 21.647 1.00 97.88 98 LEU A N 1
ATOM 779 C CA . LEU A 1 98 ? -9.357 -1.280 22.316 1.00 97.88 98 LEU A CA 1
ATOM 780 C C . LEU A 1 98 ? -8.402 -0.120 22.628 1.00 97.88 98 LEU A C 1
ATOM 782 O O . LEU A 1 98 ? -7.578 -0.229 23.530 1.00 97.88 98 LEU A O 1
ATOM 786 N N . ASP A 1 99 ? -8.481 0.975 21.875 1.00 97.81 99 ASP A N 1
ATOM 787 C CA . ASP A 1 99 ? -7.601 2.136 21.999 1.00 97.81 99 ASP A CA 1
ATOM 788 C C . ASP A 1 99 ? -8.370 3.454 21.807 1.00 97.81 99 ASP A C 1
ATOM 790 O O . ASP A 1 99 ? -8.188 4.152 20.801 1.00 97.81 99 ASP A O 1
ATOM 794 N N . PRO A 1 100 ? -9.247 3.817 22.759 1.00 96.50 100 PRO A N 1
ATOM 795 C CA . PRO A 1 100 ? -10.097 5.003 22.641 1.00 96.50 100 PRO A CA 1
ATOM 796 C C . PRO A 1 100 ? -9.302 6.314 22.578 1.00 96.50 100 PRO A C 1
ATOM 798 O O . PRO A 1 100 ? -9.773 7.286 21.989 1.00 96.50 100 PRO A O 1
ATOM 801 N N . ASN A 1 101 ? -8.087 6.332 23.134 1.00 96.69 101 ASN A N 1
ATOM 802 C CA . ASN A 1 101 ? -7.197 7.495 23.129 1.00 96.69 101 ASN A CA 1
ATOM 803 C C . ASN A 1 101 ? -6.240 7.514 21.926 1.00 96.69 101 ASN A C 1
ATOM 805 O O . ASN A 1 101 ? -5.450 8.446 21.800 1.00 96.69 101 ASN A O 1
ATOM 809 N N . ASN A 1 102 ? -6.315 6.510 21.045 1.00 96.62 102 ASN A N 1
ATOM 810 C CA . ASN A 1 102 ? -5.474 6.365 19.859 1.00 96.62 102 ASN A CA 1
ATOM 811 C C . ASN A 1 102 ? -3.969 6.495 20.164 1.00 96.62 102 ASN A C 1
ATOM 813 O O . ASN A 1 102 ? -3.273 7.252 19.495 1.00 96.62 102 ASN A O 1
ATOM 817 N N . ILE A 1 103 ? -3.457 5.790 21.177 1.00 96.88 103 ILE A N 1
ATOM 818 C CA . ILE A 1 103 ? -2.030 5.840 21.556 1.00 96.88 103 ILE A CA 1
ATOM 819 C C . ILE A 1 103 ? -1.201 4.716 20.918 1.00 96.88 103 ILE A C 1
ATOM 821 O O . ILE A 1 103 ? 0.009 4.846 20.727 1.00 96.88 103 ILE A O 1
ATOM 825 N N . MET A 1 104 ? -1.831 3.601 20.547 1.00 95.44 104 MET A N 1
ATOM 826 C CA . MET A 1 104 ? -1.151 2.435 19.992 1.00 95.44 104 MET A CA 1
ATOM 827 C C . MET A 1 104 ? -0.958 2.586 18.482 1.00 95.44 104 MET A C 1
ATOM 829 O O . MET A 1 104 ? -1.835 2.228 17.696 1.00 95.44 104 MET A O 1
ATOM 833 N N . ASN A 1 105 ? 0.223 3.050 18.068 1.00 94.81 105 ASN A N 1
ATOM 834 C CA . ASN A 1 105 ? 0.632 3.161 16.661 1.00 94.81 105 ASN A CA 1
ATOM 835 C C . ASN A 1 105 ? -0.380 3.907 15.749 1.00 94.81 105 ASN A C 1
ATOM 837 O O . ASN A 1 105 ? -0.927 3.298 14.821 1.00 94.81 105 ASN A O 1
ATOM 841 N N . PRO A 1 106 ? -0.614 5.214 15.965 1.00 95.31 106 PRO A N 1
ATOM 842 C CA . PRO A 1 106 ? -1.564 5.999 15.173 1.00 95.31 106 PRO A CA 1
ATOM 843 C C . PRO A 1 106 ? -1.264 5.962 13.670 1.00 95.31 106 PRO A C 1
ATOM 845 O O . PRO A 1 106 ? -0.108 5.887 13.249 1.00 95.31 106 PRO A O 1
ATOM 848 N N . GLY A 1 107 ? -2.308 6.016 12.843 1.00 94.75 107 GLY A N 1
ATOM 849 C CA . GLY A 1 107 ? -2.193 6.097 11.380 1.00 94.75 107 GLY A CA 1
ATOM 850 C C . GLY A 1 107 ? -1.815 4.797 10.657 1.00 94.75 107 GLY A C 1
ATOM 851 O O . GLY A 1 107 ? -2.072 4.665 9.458 1.00 94.75 107 GLY A O 1
ATOM 852 N N . LYS A 1 108 ? -1.231 3.803 11.344 1.00 95.25 108 LYS A N 1
ATOM 853 C CA . LYS A 1 108 ? -0.945 2.493 10.731 1.00 95.25 108 LYS A CA 1
ATOM 854 C C . LYS A 1 108 ? -2.248 1.798 10.326 1.00 95.25 108 LYS A C 1
ATOM 856 O O . LYS A 1 108 ? -3.306 2.067 10.886 1.00 95.25 108 LYS A O 1
ATOM 861 N N . MET A 1 109 ? -2.169 0.907 9.334 1.00 92.56 109 MET A N 1
ATOM 862 C CA . MET A 1 109 ? -3.328 0.178 8.777 1.00 92.56 109 MET A CA 1
ATOM 863 C C . MET A 1 109 ? -4.422 1.071 8.161 1.00 92.56 109 MET A C 1
ATOM 865 O O . MET A 1 109 ? -5.480 0.569 7.800 1.00 92.56 109 MET A O 1
ATOM 869 N N . GLY A 1 110 ? -4.180 2.376 8.001 1.00 93.69 110 GLY A N 1
ATOM 870 C CA . GLY A 1 110 ? -5.178 3.317 7.483 1.00 93.69 110 GLY A CA 1
ATOM 871 C C . GLY A 1 110 ? -6.161 3.828 8.539 1.00 93.69 110 GLY A C 1
ATOM 872 O O . GLY A 1 110 ? -7.164 4.445 8.177 1.00 93.69 110 GLY A O 1
ATOM 873 N N . PHE A 1 111 ? -5.882 3.587 9.826 1.00 95.25 111 PHE A N 1
ATOM 874 C CA . PHE A 1 111 ? -6.635 4.164 10.939 1.00 95.25 111 PHE A CA 1
ATOM 875 C C . PHE A 1 111 ? -6.358 5.661 11.107 1.00 95.25 111 PHE A C 1
ATOM 877 O O . PHE A 1 111 ? -5.486 6.236 10.453 1.00 95.25 111 PHE A O 1
ATOM 884 N N . LYS A 1 112 ? -7.100 6.301 12.017 1.00 90.19 112 LYS A N 1
ATOM 885 C CA . LYS A 1 112 ? -6.900 7.710 12.366 1.00 90.19 112 LYS A CA 1
ATOM 886 C C . LYS A 1 112 ? -5.441 7.965 12.794 1.00 90.19 112 LYS A C 1
ATOM 888 O O . LYS A 1 112 ? -4.900 7.256 13.647 1.00 90.19 112 LYS A O 1
ATOM 893 N N . GLY A 1 113 ? -4.814 8.967 12.176 1.00 87.88 113 GLY A N 1
ATOM 894 C CA . GLY A 1 113 ? -3.483 9.465 12.540 1.00 87.88 113 GLY A CA 1
ATOM 895 C C . GLY A 1 113 ? -3.472 10.255 13.852 1.00 87.88 113 GLY A C 1
ATOM 896 O O . GLY A 1 113 ? -4.499 10.344 14.530 1.00 87.88 113 GLY A O 1
ATOM 897 N N . VAL A 1 114 ? -2.299 10.798 14.194 1.00 75.06 114 VAL A N 1
ATOM 898 C CA . VAL A 1 114 ? -2.167 11.848 15.221 1.00 75.06 114 VAL A CA 1
ATOM 899 C C . VAL A 1 114 ? -2.731 13.169 14.721 1.00 75.06 114 VAL A C 1
ATOM 901 O O . VAL A 1 114 ? -2.565 13.447 13.511 1.00 75.06 114 VAL A O 1
#

InterPro domains:
  IPR004113 FAD-binding oxidoreductase/transferase, type 4, C-terminal [PF02913] (15-109)
  IPR016164 FAD-linked oxidase-like, C-terminal [SSF55103] (15-111)
  IPR016171 Vanillyl-alcohol oxidase, C-terminal subdomain 2 [G3DSA:1.10.45.10] (71-109)

Organism: NCBI:txid1076179

pLDDT: mean 95.8, std 2.6, range [75.06, 98.31]